Protein AF-A0A6L5F1R6-F1 (afdb_monomer_lite)

Foldseek 3Di:
DDDDDDPPPPCPDDDFDWDADPVRDTDTAFDDDPVQLVVLQVLQVVLLVVCVVVFDPQDFPPHPPGDDVNNVVCCVVPVPPDPDDDDDDDVPCQLAADLVVLLVLCCVPDVPPVSSVVVSCQQQCDGDDPNDRDGCPGGHRDPRSNVRSSSSSNCSVVVVCCVPPVVVVVVVD

Structure (mmCIF, N/CA/C/O backbone):
data_AF-A0A6L5F1R6-F1
#
_entry.id   AF-A0A6L5F1R6-F1
#
loop_
_atom_site.group_PDB
_atom_site.id
_atom_site.type_symbol
_atom_site.label_atom_id
_atom_site.label_alt_id
_atom_site.label_comp_id
_atom_site.label_asym_id
_atom_site.label_entity_id
_atom_site.label_seq_id
_atom_site.pdbx_PDB_ins_code
_atom_site.Cartn_x
_atom_site.Cartn_y
_atom_site.Cartn_z
_atom_site.occupancy
_atom_site.B_iso_or_equiv
_atom_site.auth_seq_id
_atom_site.auth_comp_id
_atom_site.auth_asym_id
_atom_site.auth_atom_id
_atom_site.pdbx_PDB_model_num
ATOM 1 N N . ARG A 1 1 ? 26.618 1.134 -43.638 1.00 31.34 1 ARG A N 1
ATOM 2 C CA . ARG A 1 1 ? 25.874 -0.040 -43.122 1.00 31.34 1 ARG A CA 1
ATOM 3 C C . ARG A 1 1 ? 26.213 -0.120 -41.635 1.00 31.34 1 ARG A C 1
ATOM 5 O O . ARG A 1 1 ? 27.340 -0.461 -41.316 1.00 31.34 1 ARG A O 1
ATOM 12 N N . ILE A 1 2 ? 25.336 0.391 -40.770 1.00 26.89 2 ILE A N 1
ATOM 13 C CA . ILE A 1 2 ? 25.581 0.516 -39.322 1.00 26.89 2 ILE A CA 1
ATOM 14 C C . ILE A 1 2 ? 25.298 -0.859 -38.684 1.00 26.89 2 ILE A C 1
ATOM 16 O O . ILE A 1 2 ? 24.266 -1.441 -39.026 1.00 26.89 2 ILE A O 1
ATOM 20 N N . PRO A 1 3 ? 26.191 -1.423 -37.850 1.00 27.52 3 PRO A N 1
ATOM 21 C CA . PRO A 1 3 ? 25.962 -2.717 -37.212 1.00 27.52 3 PRO A CA 1
ATOM 22 C C . PRO A 1 3 ? 24.911 -2.607 -36.087 1.00 27.52 3 PRO A C 1
ATOM 24 O O . PRO A 1 3 ? 24.708 -1.517 -35.548 1.00 27.52 3 PRO A O 1
ATOM 27 N N . PRO A 1 4 ? 24.222 -3.708 -35.730 1.00 32.09 4 PRO A N 1
ATOM 28 C CA . PRO A 1 4 ? 23.181 -3.694 -34.707 1.00 32.09 4 PRO A CA 1
ATOM 29 C C . PRO A 1 4 ? 23.792 -3.507 -33.311 1.00 32.09 4 PRO A C 1
ATOM 31 O O . PRO A 1 4 ? 24.717 -4.218 -32.923 1.00 32.09 4 PRO A O 1
ATOM 34 N N . LEU A 1 5 ? 23.259 -2.545 -32.557 1.00 32.03 5 LEU A N 1
ATOM 35 C CA . LEU A 1 5 ? 23.602 -2.301 -31.156 1.00 32.03 5 LEU A CA 1
ATOM 36 C C . LEU A 1 5 ? 23.116 -3.479 -30.298 1.00 32.03 5 LEU A C 1
ATOM 38 O O . LEU A 1 5 ? 21.914 -3.672 -30.120 1.00 32.03 5 LEU A O 1
ATOM 42 N N . SER A 1 6 ? 24.046 -4.270 -29.760 1.00 27.61 6 SER A N 1
ATOM 43 C CA . SER A 1 6 ? 23.752 -5.258 -28.721 1.00 27.61 6 SER A CA 1
ATOM 44 C C . SER A 1 6 ? 23.408 -4.547 -27.409 1.00 27.61 6 SER A C 1
ATOM 46 O O . SER A 1 6 ? 24.172 -3.692 -26.963 1.00 27.61 6 SER A O 1
ATOM 48 N N . MET A 1 7 ? 22.316 -4.956 -26.758 1.00 29.73 7 MET A N 1
ATOM 49 C CA . MET A 1 7 ? 21.815 -4.511 -25.440 1.00 29.73 7 MET A CA 1
ATOM 50 C C . MET A 1 7 ? 22.783 -4.722 -24.244 1.00 29.73 7 MET A C 1
ATOM 52 O O . MET A 1 7 ? 22.362 -4.718 -23.095 1.00 29.73 7 MET A O 1
ATOM 56 N N . HIS A 1 8 ? 24.083 -4.904 -24.479 1.00 31.47 8 HIS A N 1
ATOM 57 C CA . HIS A 1 8 ? 25.075 -5.291 -23.472 1.00 31.47 8 HIS A CA 1
ATOM 58 C C . HIS A 1 8 ? 25.891 -4.130 -22.869 1.00 31.47 8 HIS A C 1
ATOM 60 O O . HIS A 1 8 ? 26.830 -4.390 -22.123 1.00 31.47 8 HIS A O 1
ATOM 66 N N . GLN A 1 9 ? 25.580 -2.860 -23.164 1.00 25.64 9 GLN A N 1
ATOM 67 C CA . GLN A 1 9 ? 26.456 -1.730 -22.792 1.00 25.64 9 GLN A CA 1
ATOM 68 C C . GLN A 1 9 ? 25.779 -0.531 -22.106 1.00 25.64 9 GLN A C 1
ATOM 70 O O . GLN A 1 9 ? 26.194 0.606 -22.305 1.00 25.64 9 GLN A O 1
ATOM 75 N N . LEU A 1 10 ? 24.786 -0.749 -21.242 1.00 29.25 10 LEU A N 1
ATOM 76 C CA . LEU A 1 10 ? 24.285 0.318 -20.357 1.00 29.25 10 LEU A CA 1
ATOM 77 C C . LEU A 1 10 ? 24.306 -0.094 -18.879 1.00 29.25 10 LEU A C 1
ATOM 79 O O . LEU A 1 10 ? 23.323 0.056 -18.166 1.00 29.25 10 LEU A O 1
ATOM 83 N N . SER A 1 11 ? 25.448 -0.582 -18.389 1.00 31.39 11 SER A N 1
ATOM 84 C CA . SER A 1 11 ? 25.723 -0.631 -16.947 1.00 31.39 11 SER A CA 1
ATOM 85 C C . SER A 1 11 ? 26.367 0.690 -16.508 1.00 31.39 11 SER A C 1
ATOM 87 O O . SER A 1 11 ? 27.582 0.771 -16.294 1.00 31.39 11 SER A O 1
ATOM 89 N N . HIS A 1 12 ? 25.573 1.759 -16.408 1.00 33.62 12 HIS A N 1
ATOM 90 C CA . HIS A 1 12 ? 26.023 2.949 -15.688 1.00 33.62 12 HIS A CA 1
ATOM 91 C C . HIS A 1 12 ? 26.173 2.585 -14.207 1.00 33.62 12 HIS A C 1
ATOM 93 O O . HIS A 1 12 ? 25.211 2.245 -13.526 1.00 33.62 12 HIS A O 1
ATOM 99 N N . HIS A 1 13 ? 27.430 2.589 -13.770 1.00 41.62 13 HIS A N 1
ATOM 100 C CA . HIS A 1 13 ? 27.909 2.155 -12.467 1.00 41.62 13 HIS A CA 1
ATOM 101 C C . HIS A 1 13 ? 27.350 3.016 -11.332 1.00 41.62 13 HIS A C 1
ATOM 103 O O . HIS A 1 13 ? 27.653 4.206 -11.267 1.00 41.62 13 HIS A O 1
ATOM 109 N N . VAL A 1 14 ? 26.649 2.396 -10.381 1.00 38.03 14 VAL A N 1
ATOM 110 C CA . VAL A 1 14 ? 26.571 2.893 -9.003 1.00 38.03 14 VAL A CA 1
ATOM 111 C C . VAL A 1 14 ? 26.585 1.674 -8.076 1.00 38.03 14 VAL A C 1
ATOM 113 O O . VAL A 1 14 ? 25.655 0.875 -8.097 1.00 38.03 14 VAL A O 1
ATOM 116 N N . GLY A 1 15 ? 27.671 1.488 -7.322 1.00 36.69 15 GLY A N 1
ATOM 117 C CA . GLY A 1 15 ? 27.749 0.457 -6.283 1.00 36.69 15 GLY A CA 1
ATOM 118 C C . GLY A 1 15 ? 26.855 0.824 -5.099 1.00 36.69 15 GLY A C 1
ATOM 119 O O . GLY A 1 15 ? 26.811 1.990 -4.702 1.00 36.69 15 GLY A O 1
ATOM 120 N N . SER A 1 16 ? 26.120 -0.152 -4.570 1.00 46.97 16 SER A N 1
ATOM 121 C CA . SER A 1 16 ? 25.172 0.029 -3.470 1.00 46.97 16 SER A CA 1
ATOM 122 C C . SER A 1 16 ? 25.891 0.323 -2.149 1.00 46.97 16 SER A C 1
ATOM 124 O O . SER A 1 16 ? 26.682 -0.504 -1.705 1.00 46.97 16 SER A O 1
ATOM 126 N N . PRO A 1 17 ? 25.655 1.479 -1.497 1.00 41.38 17 PRO A N 1
ATOM 127 C CA . PRO A 1 17 ? 26.154 1.713 -0.154 1.00 41.38 17 PRO A CA 1
ATOM 128 C C . PRO A 1 17 ? 25.318 0.910 0.839 1.00 41.38 17 PRO A C 1
ATOM 130 O O . PRO A 1 17 ? 24.092 0.994 0.889 1.00 41.38 17 PRO A O 1
ATOM 133 N N . ASP A 1 18 ? 26.022 0.131 1.629 1.00 47.59 18 ASP A N 1
ATOM 134 C CA . ASP A 1 18 ? 25.488 -0.892 2.501 1.00 47.59 18 ASP A CA 1
ATOM 135 C C . ASP A 1 18 ? 25.135 -0.251 3.861 1.00 47.59 18 ASP A C 1
ATOM 137 O O . ASP A 1 18 ? 26.018 0.215 4.585 1.00 47.59 18 ASP A O 1
ATOM 141 N N . ILE A 1 19 ? 23.839 -0.121 4.200 1.00 52.50 19 ILE A N 1
ATOM 142 C CA . ILE A 1 19 ? 23.409 0.603 5.418 1.00 52.50 19 ILE A CA 1
ATOM 143 C C . ILE A 1 19 ? 23.182 -0.382 6.577 1.00 52.50 19 ILE A C 1
ATOM 145 O O . ILE A 1 19 ? 22.286 -1.230 6.489 1.00 52.50 19 ILE A O 1
ATOM 149 N N . PRO A 1 20 ? 23.895 -0.240 7.709 1.00 41.78 20 PRO A N 1
ATOM 150 C CA . PRO A 1 20 ? 23.709 -1.111 8.865 1.00 41.78 20 PRO A CA 1
ATOM 151 C C . PRO A 1 20 ? 22.364 -0.854 9.576 1.00 41.78 20 PRO A C 1
ATOM 153 O O . PRO A 1 20 ? 21.972 0.289 9.829 1.00 41.78 20 PRO A O 1
ATOM 156 N N . LYS A 1 21 ? 21.637 -1.920 9.946 1.00 51.03 21 LYS A N 1
ATOM 157 C CA . LYS A 1 21 ? 20.510 -1.849 10.902 1.00 51.03 21 LYS A CA 1
ATOM 158 C C . LYS A 1 21 ? 21.035 -1.693 12.336 1.00 51.03 21 LYS A C 1
ATOM 160 O O . LYS A 1 21 ? 22.147 -2.107 12.648 1.00 51.03 21 LYS A O 1
ATOM 165 N N . LYS A 1 22 ? 20.167 -1.239 13.255 1.00 49.81 22 LYS A N 1
ATOM 166 C CA . LYS A 1 22 ? 20.415 -1.252 14.718 1.00 49.81 22 LYS A CA 1
ATOM 167 C C . LYS A 1 22 ? 20.838 -2.630 15.269 1.00 49.81 22 LYS A C 1
ATOM 169 O O . LYS A 1 22 ? 21.528 -2.676 16.275 1.00 49.81 22 LYS A O 1
ATOM 174 N N . ASN A 1 23 ? 20.465 -3.722 14.591 1.00 47.44 23 ASN A N 1
ATOM 175 C CA . ASN A 1 23 ? 20.806 -5.106 14.955 1.00 47.44 23 ASN A CA 1
ATOM 176 C C . ASN A 1 23 ? 22.038 -5.668 14.209 1.00 47.44 23 ASN A C 1
ATOM 178 O O . ASN A 1 23 ? 22.211 -6.882 14.163 1.00 47.44 23 ASN A O 1
ATOM 182 N N . GLY A 1 24 ? 22.849 -4.835 13.548 1.00 45.25 24 GLY A N 1
ATOM 183 C CA . GLY A 1 24 ? 24.069 -5.270 12.847 1.00 45.25 24 GLY A CA 1
ATOM 184 C C . GLY A 1 24 ? 23.856 -5.995 11.509 1.00 45.25 24 GLY A C 1
ATOM 185 O O . GLY A 1 24 ? 24.822 -6.263 10.808 1.00 45.25 24 GLY A O 1
ATOM 186 N N . LYS A 1 25 ? 22.607 -6.284 11.114 1.00 48.97 25 LYS A N 1
ATOM 187 C CA . LYS A 1 25 ? 22.278 -6.814 9.777 1.00 48.97 25 LYS A CA 1
ATOM 188 C C . LYS A 1 25 ? 22.304 -5.699 8.722 1.00 48.97 25 LYS A C 1
ATOM 190 O O . LYS A 1 25 ? 21.773 -4.616 8.979 1.00 48.97 25 LYS A O 1
ATOM 195 N N . MET A 1 26 ? 22.862 -5.977 7.546 1.00 49.34 26 MET A N 1
ATOM 196 C CA . MET A 1 26 ? 22.935 -5.031 6.423 1.00 49.34 26 MET A CA 1
ATOM 197 C C . MET A 1 26 ? 21.571 -4.871 5.730 1.00 49.34 26 MET A C 1
ATOM 199 O O . MET A 1 26 ? 20.741 -5.785 5.755 1.00 49.34 26 MET A O 1
ATOM 203 N N . ARG A 1 27 ? 21.305 -3.685 5.166 1.00 50.84 27 ARG A N 1
ATOM 204 C CA . ARG A 1 27 ? 20.198 -3.452 4.226 1.00 50.84 27 ARG A CA 1
ATOM 205 C C . ARG A 1 27 ? 20.773 -3.353 2.810 1.00 50.84 27 ARG A C 1
ATOM 207 O O . ARG A 1 27 ? 21.378 -2.318 2.524 1.00 50.84 27 ARG A O 1
ATOM 214 N N . PRO A 1 28 ? 20.549 -4.346 1.935 1.00 50.12 28 PRO A N 1
ATOM 215 C CA . PRO A 1 28 ? 20.934 -4.215 0.539 1.00 50.12 28 PRO A CA 1
ATOM 216 C C . PRO A 1 28 ? 20.061 -3.136 -0.113 1.00 50.12 28 PRO A C 1
ATOM 218 O O . PRO A 1 28 ? 18.831 -3.200 -0.076 1.00 50.12 28 PRO A O 1
ATOM 221 N N . LEU A 1 29 ? 20.691 -2.103 -0.674 1.00 51.53 29 LEU A N 1
ATOM 222 C CA . LEU A 1 29 ? 20.005 -1.070 -1.450 1.00 51.53 29 LEU A CA 1
ATOM 223 C C . LEU A 1 29 ? 20.065 -1.438 -2.932 1.00 51.53 29 LEU A C 1
ATOM 225 O O . LEU A 1 29 ? 21.140 -1.480 -3.520 1.00 51.53 29 LEU A O 1
ATOM 229 N N . GLY A 1 30 ? 18.915 -1.657 -3.566 1.00 52.88 30 GLY A N 1
ATOM 230 C CA . GLY A 1 30 ? 18.846 -1.767 -5.022 1.00 52.88 30 GLY A CA 1
ATOM 231 C C . GLY A 1 30 ? 18.986 -0.387 -5.659 1.00 52.88 30 GLY A C 1
ATOM 232 O O . GLY A 1 30 ? 18.053 0.415 -5.615 1.00 52.88 30 GLY A O 1
ATOM 233 N N . LEU A 1 31 ? 20.143 -0.078 -6.246 1.00 53.56 31 LEU A N 1
ATOM 234 C CA . LEU A 1 31 ? 20.326 1.173 -6.979 1.00 53.56 31 LEU A CA 1
ATOM 235 C C . LEU A 1 31 ? 19.800 1.031 -8.407 1.00 53.56 31 LEU A C 1
ATOM 237 O O . LEU A 1 31 ? 20.474 0.524 -9.297 1.00 53.56 31 LEU A O 1
ATOM 241 N N . SER A 1 32 ? 18.577 1.506 -8.616 1.00 62.56 32 SER A N 1
ATOM 242 C CA . SER A 1 32 ? 17.985 1.638 -9.944 1.00 62.56 32 SER A CA 1
ATOM 243 C C . SER A 1 32 ? 18.565 2.835 -10.707 1.00 62.56 32 SER A C 1
ATOM 245 O O . SER A 1 32 ? 19.021 3.821 -10.106 1.00 62.56 32 SER A O 1
ATOM 247 N N . THR A 1 33 ? 18.549 2.769 -12.043 1.00 72.38 33 THR A N 1
ATOM 248 C CA . THR A 1 33 ? 18.993 3.892 -12.881 1.00 72.38 33 THR A CA 1
ATOM 249 C C . THR A 1 33 ? 18.068 5.101 -12.702 1.00 72.38 33 THR A C 1
ATOM 251 O O . THR A 1 33 ? 16.934 4.977 -12.237 1.00 72.38 33 THR A O 1
ATOM 254 N N . TRP A 1 34 ? 18.521 6.306 -13.066 1.00 75.75 34 TRP A N 1
ATOM 255 C CA . TRP A 1 34 ? 17.678 7.507 -12.965 1.00 75.75 34 TRP A CA 1
ATOM 256 C C . TRP A 1 34 ? 16.382 7.382 -13.783 1.00 75.75 34 TRP A C 1
ATOM 258 O O . TRP A 1 34 ? 15.315 7.766 -13.308 1.00 75.75 34 TRP A O 1
ATOM 268 N N . SER A 1 35 ? 16.459 6.776 -14.970 1.00 78.19 35 SER A N 1
ATOM 269 C CA . SER A 1 35 ? 15.295 6.507 -15.817 1.00 78.19 35 SER A CA 1
ATOM 270 C C . SER A 1 35 ? 14.299 5.568 -15.137 1.00 78.19 35 SER A C 1
ATOM 272 O O . SER A 1 35 ? 13.100 5.838 -15.150 1.00 78.19 35 SER A O 1
ATOM 274 N N . ASP A 1 36 ? 14.781 4.514 -14.475 1.00 76.56 36 ASP A N 1
ATOM 275 C CA . ASP A 1 36 ? 13.923 3.581 -13.736 1.00 76.56 36 ASP A CA 1
ATOM 276 C C . ASP A 1 36 ? 13.263 4.255 -12.530 1.00 76.56 36 ASP A C 1
ATOM 278 O O . ASP A 1 36 ? 12.103 3.989 -12.223 1.00 76.56 36 ASP A O 1
ATOM 282 N N . LYS A 1 37 ? 13.974 5.174 -11.863 1.00 78.44 37 LYS A N 1
ATOM 283 C CA . LYS A 1 37 ? 13.403 5.991 -10.783 1.00 78.44 37 LYS A CA 1
ATOM 284 C C . LYS A 1 37 ? 12.312 6.922 -11.294 1.00 78.44 37 LYS A C 1
ATOM 286 O O . LYS A 1 37 ? 11.290 7.046 -10.630 1.00 78.44 37 LYS A O 1
ATOM 291 N N . LEU A 1 38 ? 12.502 7.540 -12.461 1.00 84.94 38 LEU A N 1
ATOM 292 C CA . LEU A 1 38 ? 11.493 8.399 -13.080 1.00 84.94 38 LEU A CA 1
ATOM 293 C C . LEU A 1 38 ? 10.240 7.601 -13.456 1.00 84.94 38 LEU A C 1
ATOM 295 O O . LEU A 1 38 ? 9.131 8.010 -13.124 1.00 84.94 38 LEU A O 1
ATOM 299 N N . VAL A 1 39 ? 10.408 6.446 -14.107 1.00 85.94 39 VAL A N 1
ATOM 300 C CA . VAL A 1 39 ? 9.287 5.551 -14.434 1.00 85.94 39 VAL A CA 1
ATOM 301 C C . VAL A 1 39 ? 8.599 5.075 -13.155 1.00 85.94 39 VAL A C 1
ATOM 303 O O . VAL A 1 39 ? 7.374 5.108 -13.075 1.00 85.94 39 VAL A O 1
ATOM 306 N N . GLY A 1 40 ? 9.377 4.712 -12.133 1.00 85.75 40 GLY A N 1
ATOM 307 C CA . GLY A 1 40 ? 8.876 4.384 -10.803 1.00 85.75 40 GLY A CA 1
ATOM 308 C C . GLY A 1 40 ? 8.015 5.489 -10.207 1.00 85.75 40 GLY A C 1
ATOM 309 O O . GLY A 1 40 ? 6.892 5.237 -9.787 1.00 85.75 40 GLY A O 1
ATOM 310 N N . GLU A 1 41 ? 8.499 6.723 -10.228 1.00 87.56 41 GLU A N 1
ATOM 311 C CA . GLU A 1 41 ? 7.770 7.870 -9.698 1.00 87.56 41 GLU A CA 1
ATOM 312 C C . GLU A 1 41 ? 6.457 8.122 -10.447 1.00 87.56 41 GLU A C 1
ATOM 314 O O . GLU A 1 41 ? 5.420 8.337 -9.823 1.00 87.56 41 GLU A O 1
ATOM 319 N N . VAL A 1 42 ? 6.455 8.016 -11.778 1.00 90.62 42 VAL A N 1
ATOM 320 C CA . VAL A 1 42 ? 5.225 8.154 -12.574 1.00 90.62 42 VAL A CA 1
ATOM 321 C C . VAL A 1 42 ? 4.221 7.050 -12.233 1.00 90.62 42 VAL A C 1
ATOM 323 O O . VAL A 1 42 ? 3.039 7.330 -12.044 1.00 90.62 42 VAL A O 1
ATOM 326 N N . VAL A 1 43 ? 4.679 5.801 -12.107 1.00 90.50 43 VAL A N 1
ATOM 327 C CA . VAL A 1 43 ? 3.824 4.676 -11.699 1.00 90.50 43 VAL A CA 1
ATOM 328 C C . VAL A 1 43 ? 3.270 4.896 -10.289 1.00 90.50 43 VAL A C 1
ATOM 330 O O . VAL A 1 43 ? 2.080 4.675 -10.073 1.00 90.50 43 VAL A O 1
ATOM 333 N N . ARG A 1 44 ? 4.092 5.382 -9.348 1.00 89.00 44 ARG A N 1
ATOM 334 C CA . ARG A 1 44 ? 3.664 5.723 -7.984 1.00 89.00 44 ARG A CA 1
ATOM 335 C C . ARG A 1 44 ? 2.541 6.758 -8.004 1.00 89.00 44 ARG A C 1
ATOM 337 O O . ARG A 1 44 ? 1.499 6.510 -7.411 1.00 89.00 44 ARG A O 1
ATOM 344 N N . LEU A 1 45 ? 2.724 7.866 -8.723 1.00 90.38 45 LEU A N 1
ATOM 345 C CA . LEU A 1 45 ? 1.728 8.937 -8.825 1.00 90.38 45 LEU A CA 1
ATOM 346 C C . LEU A 1 45 ? 0.399 8.443 -9.411 1.00 90.38 45 LEU A C 1
ATOM 348 O O . LEU A 1 45 ? -0.664 8.800 -8.908 1.00 90.38 45 LEU A O 1
ATOM 352 N N . LEU A 1 46 ? 0.451 7.604 -10.450 1.00 92.06 46 LEU A N 1
ATOM 353 C CA . LEU A 1 46 ? -0.746 7.019 -11.059 1.00 92.06 46 LEU A CA 1
ATOM 354 C C . LEU A 1 46 ? -1.484 6.086 -10.093 1.00 92.06 46 LEU A C 1
ATOM 356 O O . LEU A 1 46 ? -2.706 6.170 -9.969 1.00 92.06 46 LEU A O 1
ATOM 360 N N . LEU A 1 47 ? -0.750 5.208 -9.403 1.00 90.75 47 LEU A N 1
ATOM 361 C CA . LEU A 1 47 ? -1.331 4.278 -8.436 1.00 90.75 47 LEU A CA 1
ATOM 362 C C . LEU A 1 47 ? -1.910 5.013 -7.227 1.00 90.75 47 LEU A C 1
ATOM 364 O O . LEU A 1 47 ? -3.020 4.693 -6.816 1.00 90.75 47 LEU A O 1
ATOM 368 N N . GLU A 1 48 ? -1.211 6.013 -6.690 1.00 89.81 48 GLU A N 1
ATOM 369 C CA . GLU A 1 48 ? -1.714 6.833 -5.585 1.00 89.81 48 GLU A CA 1
ATOM 370 C C . GLU A 1 48 ? -2.986 7.575 -5.982 1.00 89.81 48 GLU A C 1
ATOM 372 O O . GLU A 1 48 ? -3.987 7.473 -5.283 1.00 89.81 48 GLU A O 1
ATOM 377 N N . ALA A 1 49 ? -3.003 8.250 -7.135 1.00 91.12 49 ALA A N 1
ATOM 378 C CA . ALA A 1 49 ? -4.192 8.966 -7.594 1.00 91.12 49 ALA A CA 1
ATOM 379 C C . ALA A 1 49 ? -5.420 8.048 -7.738 1.00 91.12 49 ALA A C 1
ATOM 381 O O . ALA A 1 49 ? -6.548 8.482 -7.506 1.00 91.12 49 ALA A O 1
ATOM 382 N N . PHE A 1 50 ? -5.208 6.782 -8.106 1.00 91.94 50 PHE A N 1
ATOM 383 C CA . PHE A 1 50 ? -6.284 5.812 -8.280 1.00 91.94 50 PHE A CA 1
ATOM 384 C C . PHE A 1 50 ? -6.720 5.137 -6.968 1.00 91.94 50 PHE A C 1
ATOM 386 O O . PHE A 1 50 ? -7.919 4.994 -6.723 1.00 91.94 50 PHE A O 1
ATOM 393 N N . TYR A 1 51 ? -5.775 4.699 -6.131 1.00 91.19 51 TYR A N 1
ATOM 394 C CA . TYR A 1 51 ? -6.054 3.887 -4.939 1.00 91.19 51 TYR A CA 1
ATOM 395 C C . TYR A 1 51 ? -6.241 4.696 -3.654 1.00 91.19 51 TYR A C 1
ATOM 397 O O . TYR A 1 51 ? -6.983 4.254 -2.781 1.00 91.19 51 TYR A O 1
ATOM 405 N N . GLU A 1 52 ? -5.646 5.884 -3.533 1.00 89.06 52 GLU A N 1
ATOM 406 C CA . GLU A 1 52 ? -5.769 6.718 -2.332 1.00 89.06 52 GLU A CA 1
ATOM 407 C C . GLU A 1 52 ? -7.221 6.977 -1.879 1.00 89.06 52 GLU A C 1
ATOM 409 O O . GLU A 1 52 ? -7.479 6.849 -0.679 1.00 89.06 52 GLU A O 1
ATOM 414 N N . PRO A 1 53 ? -8.197 7.274 -2.767 1.00 90.06 53 PRO A N 1
ATOM 415 C CA . PRO A 1 53 ? -9.591 7.444 -2.346 1.00 90.06 53 PRO A CA 1
ATOM 416 C C . PRO A 1 53 ? -10.295 6.133 -1.958 1.00 90.06 53 PRO A C 1
ATOM 418 O O . PRO A 1 53 ? -11.381 6.185 -1.390 1.00 90.06 53 PRO A O 1
ATOM 421 N N . GLN A 1 54 ? -9.719 4.972 -2.283 1.00 89.88 54 GLN A N 1
ATOM 422 C CA . GLN A 1 54 ? -10.289 3.652 -1.985 1.00 89.88 54 GLN A CA 1
ATOM 423 C C . GLN A 1 54 ? -9.772 3.081 -0.658 1.00 89.88 54 GLN A C 1
ATOM 425 O O . GLN A 1 54 ? -10.447 2.259 -0.047 1.00 89.88 54 GLN A O 1
ATOM 430 N N . PHE A 1 55 ? -8.595 3.514 -0.197 1.00 90.25 55 PHE A N 1
ATOM 431 C CA . PHE A 1 55 ? -8.005 3.008 1.039 1.00 90.25 55 PHE A CA 1
ATOM 432 C C . PHE A 1 55 ? -8.839 3.330 2.279 1.00 90.25 55 PHE A C 1
ATOM 434 O O . PHE A 1 55 ? -9.366 4.437 2.423 1.00 90.25 55 PHE A O 1
ATOM 441 N N . SER A 1 56 ? -8.853 2.384 3.225 1.00 86.38 56 SER A N 1
ATOM 442 C CA . SER A 1 56 ? -9.558 2.523 4.503 1.00 86.38 56 SER A CA 1
ATOM 443 C C . SER A 1 56 ? -9.164 3.809 5.232 1.00 86.38 56 SER A C 1
ATOM 445 O O . SER A 1 56 ? -7.998 4.217 5.264 1.00 86.38 56 SER A O 1
ATOM 447 N N . GLY A 1 57 ? -10.148 4.434 5.878 1.00 84.88 57 GLY A N 1
ATOM 448 C CA . GLY A 1 57 ? -9.940 5.583 6.749 1.00 84.88 57 GLY A CA 1
ATOM 449 C C . GLY A 1 57 ? -9.025 5.298 7.943 1.00 84.88 57 GLY A C 1
ATOM 450 O O . GLY A 1 57 ? -8.446 6.255 8.447 1.00 84.88 57 GLY A O 1
ATOM 451 N N . ARG A 1 58 ? -8.837 4.028 8.322 1.00 85.44 58 ARG A N 1
ATOM 452 C CA . ARG A 1 58 ? -8.002 3.575 9.451 1.00 85.44 58 ARG A CA 1
ATOM 453 C C . ARG A 1 58 ? -6.558 3.245 9.046 1.00 85.44 58 ARG A C 1
ATOM 455 O O . ARG A 1 58 ? -5.707 2.962 9.886 1.00 85.44 58 ARG A O 1
ATOM 462 N N . SER A 1 59 ? -6.253 3.286 7.746 1.00 87.88 59 SER A N 1
ATOM 463 C CA . SER A 1 59 ? -4.902 3.063 7.223 1.00 87.88 59 SER A CA 1
ATOM 464 C C . SER A 1 59 ? -4.133 4.388 7.142 1.00 87.88 59 SER A C 1
ATOM 466 O O . SER A 1 59 ? -4.566 5.333 6.470 1.00 87.88 59 SER A O 1
ATOM 468 N N . HIS A 1 60 ? -2.995 4.493 7.840 1.00 84.38 60 HIS A N 1
ATOM 469 C CA . HIS A 1 60 ? -2.229 5.748 7.958 1.00 84.38 60 HIS A CA 1
ATOM 470 C C . HIS A 1 60 ? -0.816 5.702 7.366 1.00 84.38 60 HIS A C 1
ATOM 472 O O . HIS A 1 60 ? -0.249 6.756 7.077 1.00 84.38 60 HIS A O 1
ATOM 478 N N . GLY A 1 61 ? -0.218 4.517 7.230 1.00 84.19 61 GLY A N 1
ATOM 479 C CA . GLY A 1 61 ? 1.169 4.369 6.787 1.00 84.19 61 GLY A CA 1
ATOM 480 C C . GLY A 1 61 ? 1.355 4.757 5.321 1.00 84.19 61 GLY A C 1
ATOM 481 O O . GLY A 1 61 ? 0.531 4.415 4.483 1.00 84.19 61 GLY A O 1
ATOM 482 N N . TYR A 1 62 ? 2.448 5.457 5.002 1.00 76.88 62 TYR A N 1
ATOM 483 C CA . TYR A 1 62 ? 2.859 5.765 3.622 1.00 76.88 62 TYR A CA 1
ATOM 484 C C . TYR A 1 62 ? 1.789 6.444 2.745 1.00 76.88 62 TYR A C 1
ATOM 486 O O . TYR A 1 62 ? 1.763 6.239 1.533 1.00 76.88 62 TYR A O 1
ATOM 494 N N . ARG A 1 63 ? 0.908 7.255 3.344 1.00 81.88 63 ARG A N 1
ATOM 495 C CA . ARG A 1 63 ? -0.171 7.956 2.635 1.00 81.88 63 ARG A CA 1
ATOM 496 C C . ARG A 1 63 ? 0.004 9.477 2.679 1.00 81.88 63 ARG A C 1
ATOM 498 O O . ARG A 1 63 ? 0.413 10.010 3.716 1.00 81.88 63 ARG A O 1
ATOM 505 N N . PRO A 1 64 ? -0.325 10.207 1.599 1.00 78.12 64 PRO A N 1
ATOM 506 C CA . PRO A 1 64 ? -0.268 11.665 1.592 1.00 78.12 64 PRO A CA 1
ATOM 507 C C . PRO A 1 64 ? -1.131 12.281 2.705 1.00 78.12 64 PRO A C 1
ATOM 509 O O . PRO A 1 64 ? -2.314 11.983 2.834 1.00 78.12 64 PRO A O 1
ATOM 512 N N . GLY A 1 65 ? -0.540 13.148 3.533 1.00 81.56 65 GLY A N 1
ATOM 513 C CA . GLY A 1 65 ? -1.256 13.838 4.617 1.00 81.56 65 GLY A CA 1
ATOM 514 C C . GLY A 1 65 ? -1.616 12.967 5.831 1.00 81.56 65 GLY A C 1
ATOM 515 O O . GLY A 1 65 ? -2.289 13.452 6.742 1.00 81.56 65 GLY A O 1
ATOM 516 N N . ARG A 1 66 ? -1.154 11.711 5.881 1.00 83.12 66 ARG A N 1
ATOM 517 C CA . ARG A 1 66 ? -1.365 10.773 6.994 1.00 83.12 66 ARG A CA 1
ATOM 518 C C . ARG A 1 66 ? -0.027 10.276 7.544 1.00 83.12 66 ARG A C 1
ATOM 520 O O . ARG A 1 66 ? 0.992 10.263 6.862 1.00 83.12 66 ARG A O 1
ATOM 527 N N . GLY A 1 67 ? -0.019 9.906 8.819 1.00 83.31 67 GLY A N 1
ATOM 528 C CA . GLY A 1 67 ? 1.168 9.384 9.496 1.00 83.31 67 GLY A CA 1
ATOM 529 C C . GLY A 1 67 ? 0.902 9.003 10.950 1.00 83.31 67 GLY A C 1
ATOM 530 O O . GLY A 1 67 ? -0.248 8.963 11.393 1.00 83.31 67 GLY A O 1
ATOM 531 N N . CYS A 1 68 ? 1.967 8.774 11.722 1.00 83.50 68 CYS A N 1
ATOM 532 C CA . CYS A 1 68 ? 1.861 8.278 13.100 1.00 83.50 68 CYS A CA 1
ATOM 533 C C . CYS A 1 68 ? 0.978 9.165 13.990 1.00 83.50 68 CYS A C 1
ATOM 535 O O . CYS A 1 68 ? 0.159 8.665 14.753 1.00 83.50 68 CYS A O 1
ATOM 537 N N . HIS A 1 69 ? 1.085 10.489 13.854 1.00 87.38 69 HIS A N 1
ATOM 538 C CA . HIS A 1 69 ? 0.262 11.415 14.634 1.00 87.38 69 HIS A CA 1
ATOM 539 C C . HIS A 1 69 ? -1.227 11.338 14.287 1.00 87.38 69 HIS A C 1
ATOM 541 O O . HIS A 1 69 ? -2.055 11.513 15.175 1.00 87.38 69 HIS A O 1
ATOM 547 N N . SER A 1 70 ? -1.580 11.077 13.023 1.00 88.38 70 SER A N 1
ATOM 548 C CA . SER A 1 70 ? -2.988 10.886 12.655 1.00 88.38 70 SER A CA 1
ATOM 549 C C . SER A 1 70 ? -3.552 9.594 13.245 1.00 88.38 70 SER A C 1
ATOM 551 O O . SER A 1 70 ? -4.660 9.627 13.766 1.00 88.38 70 SER A O 1
ATOM 553 N N . ALA A 1 71 ? -2.760 8.515 13.262 1.00 87.06 71 ALA A N 1
ATOM 554 C CA . ALA A 1 71 ? -3.158 7.246 13.869 1.00 87.06 71 ALA A CA 1
ATOM 555 C C . ALA A 1 71 ? -3.367 7.387 15.385 1.00 87.06 71 ALA A C 1
ATOM 557 O O . ALA A 1 71 ? -4.389 6.973 15.919 1.00 87.06 71 ALA A O 1
ATOM 558 N N . LEU A 1 72 ? -2.437 8.051 16.080 1.00 88.12 72 LEU A N 1
ATOM 559 C CA . LEU A 1 72 ? -2.547 8.280 17.525 1.00 88.12 72 LEU A CA 1
ATOM 560 C C . LEU A 1 72 ? -3.782 9.108 17.895 1.00 88.12 72 LEU A C 1
ATOM 562 O O . LEU A 1 72 ? -4.478 8.763 18.845 1.00 88.12 72 LEU A O 1
ATOM 566 N N . ARG A 1 73 ? -4.079 10.171 17.133 1.00 90.38 73 ARG A N 1
ATOM 567 C CA . ARG A 1 73 ? -5.294 10.973 17.352 1.00 90.38 73 ARG A CA 1
ATOM 568 C C . ARG A 1 73 ? -6.564 10.160 17.135 1.00 90.38 73 ARG A C 1
ATOM 570 O O . ARG A 1 73 ? -7.531 10.356 17.861 1.00 90.38 73 ARG A O 1
ATOM 577 N N . GLU A 1 74 ? -6.579 9.276 16.140 1.00 89.12 74 GLU A N 1
ATOM 578 C CA . GLU A 1 74 ? -7.733 8.416 15.886 1.00 89.12 74 GLU A CA 1
ATOM 579 C C . GLU A 1 74 ? -7.981 7.451 17.048 1.00 89.12 74 GLU A C 1
ATOM 581 O O . GLU A 1 74 ? -9.116 7.348 17.518 1.00 89.12 74 GLU A O 1
ATOM 586 N N . VAL A 1 75 ? -6.923 6.812 17.556 1.00 87.12 75 VAL A N 1
ATOM 587 C CA . VAL A 1 75 ? -6.996 5.926 18.726 1.00 87.12 75 VAL A CA 1
ATOM 588 C C . VAL A 1 75 ? -7.485 6.694 19.956 1.00 87.12 75 VAL A C 1
ATOM 590 O O . VAL A 1 75 ? -8.422 6.252 20.617 1.00 87.12 75 VAL A O 1
ATOM 593 N N . GLU A 1 76 ? -6.919 7.871 20.238 1.00 88.00 76 GLU A N 1
ATOM 594 C CA . GLU A 1 76 ? -7.331 8.715 21.368 1.00 88.00 76 GLU A CA 1
ATOM 595 C C . GLU A 1 76 ? -8.812 9.126 21.281 1.00 88.00 76 GLU A C 1
ATOM 597 O O . GLU A 1 76 ? -9.545 9.086 22.274 1.00 88.00 76 GLU A O 1
ATOM 602 N N . ALA A 1 77 ? -9.272 9.514 20.090 1.00 88.81 77 ALA A N 1
ATOM 603 C CA . ALA A 1 77 ? -10.637 9.983 19.890 1.00 88.81 77 ALA A CA 1
ATOM 604 C C . ALA A 1 77 ? -11.669 8.844 19.909 1.00 88.81 77 ALA A C 1
ATOM 606 O O . ALA A 1 77 ? -12.768 9.025 20.442 1.00 88.81 77 ALA A O 1
ATOM 607 N N . THR A 1 78 ? -11.321 7.689 19.335 1.00 86.75 78 THR A N 1
ATOM 608 C CA . THR A 1 78 ? -12.283 6.637 18.974 1.00 86.75 78 THR A CA 1
ATOM 609 C C . THR A 1 78 ? -12.265 5.461 19.949 1.00 86.75 78 THR A C 1
ATOM 611 O O . THR A 1 78 ? -13.318 4.927 20.282 1.00 86.75 78 THR A O 1
ATOM 614 N N . TRP A 1 79 ? -11.098 5.047 20.450 1.00 83.81 79 TRP A N 1
ATOM 615 C CA . TRP A 1 79 ? -10.933 3.767 21.155 1.00 83.81 79 TRP A CA 1
ATOM 616 C C . TRP A 1 79 ? -11.136 3.897 22.672 1.00 83.81 79 TRP A C 1
ATOM 618 O O . TRP A 1 79 ? -10.348 3.397 23.481 1.00 83.81 79 TRP A O 1
ATOM 628 N N . LYS A 1 80 ? -12.216 4.572 23.080 1.00 85.81 80 LYS A N 1
ATOM 629 C CA . LYS A 1 80 ? -12.553 4.788 24.495 1.00 85.81 80 LYS A CA 1
ATOM 630 C C . LYS A 1 80 ? -13.088 3.503 25.129 1.00 85.81 80 LYS A C 1
ATOM 632 O O . LYS A 1 80 ? -14.044 2.920 24.633 1.00 85.81 80 LYS A O 1
ATOM 637 N N . GLY A 1 81 ? -12.498 3.089 26.252 1.00 82.62 81 GLY A N 1
ATOM 638 C CA . GLY A 1 81 ? -12.902 1.872 26.973 1.00 82.62 81 GLY A CA 1
ATOM 639 C C . GLY A 1 81 ? -12.264 0.575 26.458 1.00 82.62 81 GLY A C 1
ATOM 640 O O . GLY A 1 81 ? -12.619 -0.508 26.919 1.00 82.62 81 GLY A O 1
ATOM 641 N N . THR A 1 82 ? -11.301 0.665 25.538 1.00 82.50 82 THR A N 1
ATOM 642 C CA . THR A 1 82 ? -10.539 -0.493 25.050 1.00 82.50 82 THR A CA 1
ATOM 643 C C . THR A 1 82 ? -9.626 -1.026 26.152 1.00 82.50 82 THR A C 1
ATOM 645 O O . THR A 1 82 ? -8.774 -0.301 26.659 1.00 82.50 82 THR A O 1
ATOM 648 N N . THR A 1 83 ? -9.807 -2.292 26.535 1.00 84.69 83 THR A N 1
ATOM 649 C CA . THR A 1 83 ? -9.023 -2.932 27.613 1.00 84.69 83 THR A CA 1
ATOM 650 C C . THR A 1 83 ? -7.860 -3.765 27.071 1.00 84.69 83 THR A C 1
ATOM 652 O O . THR A 1 83 ? -6.845 -3.921 27.742 1.00 84.69 83 THR A O 1
ATOM 655 N N . TRP A 1 84 ? -7.991 -4.278 25.846 1.00 84.38 84 TRP A N 1
ATOM 656 C CA . TRP A 1 84 ? -7.031 -5.191 25.234 1.00 84.38 84 TRP A CA 1
ATOM 657 C C . TRP A 1 84 ? -6.637 -4.710 23.843 1.00 84.38 84 TRP A C 1
ATOM 659 O O . TRP A 1 84 ? -7.486 -4.272 23.070 1.00 84.38 84 TRP A O 1
ATOM 669 N N . PHE A 1 85 ? -5.347 -4.827 23.536 1.00 83.94 85 PHE A N 1
ATOM 670 C CA . PHE A 1 85 ? -4.768 -4.509 22.236 1.00 83.94 85 PHE A CA 1
ATOM 671 C C . PHE A 1 85 ? -4.135 -5.767 21.652 1.00 83.94 85 PHE A C 1
ATOM 673 O O . PHE A 1 85 ? -3.501 -6.537 22.374 1.00 83.94 85 PHE A O 1
ATOM 680 N N . ILE A 1 86 ? -4.300 -5.952 20.346 1.00 83.94 86 ILE A N 1
ATOM 681 C CA . ILE A 1 86 ? -3.614 -6.993 19.588 1.00 83.94 86 ILE A CA 1
ATOM 682 C C . ILE A 1 86 ? -2.600 -6.283 18.701 1.00 83.94 86 ILE A C 1
ATOM 684 O O . ILE A 1 86 ? -2.971 -5.511 17.820 1.00 83.94 86 ILE A O 1
ATOM 688 N N . GLU A 1 87 ? -1.321 -6.524 18.966 1.00 84.62 87 GLU A N 1
ATOM 689 C CA . GLU A 1 87 ? -0.229 -6.05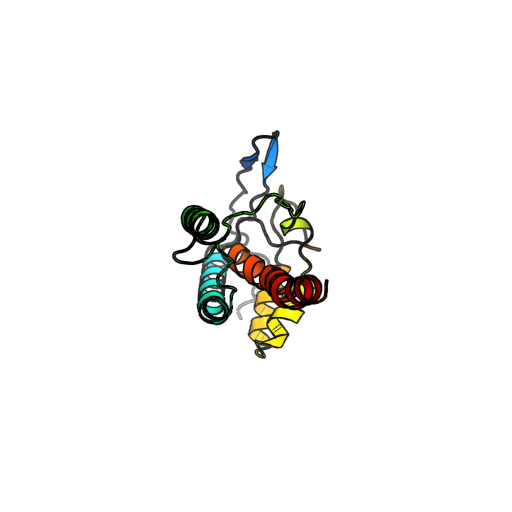9 18.120 1.00 84.62 87 GLU A CA 1
ATOM 690 C C . GLU A 1 87 ? 0.165 -7.190 17.169 1.00 84.62 87 GLU A C 1
ATOM 692 O O . GLU A 1 87 ? 0.456 -8.307 17.600 1.00 84.62 87 GLU A O 1
ATOM 697 N N . SER A 1 88 ? 0.165 -6.902 15.871 1.00 79.62 88 SER A N 1
ATOM 698 C CA . SER A 1 88 ? 0.650 -7.817 14.843 1.00 79.62 88 SER A CA 1
ATOM 699 C C . SER A 1 88 ? 1.671 -7.103 13.971 1.00 79.62 88 SER A C 1
ATOM 701 O O . SER A 1 88 ? 1.366 -6.052 13.407 1.00 79.62 88 SER A O 1
ATOM 703 N N . ASP A 1 89 ? 2.848 -7.702 13.825 1.00 80.25 89 ASP A N 1
ATOM 704 C CA . ASP A 1 89 ? 3.875 -7.264 12.884 1.00 80.25 89 ASP A CA 1
ATOM 705 C C . ASP A 1 89 ? 4.080 -8.334 11.807 1.00 80.25 89 ASP A C 1
ATOM 707 O O . ASP A 1 89 ? 4.103 -9.535 12.094 1.00 80.25 89 ASP A O 1
ATOM 711 N N . LEU A 1 90 ? 4.224 -7.899 10.556 1.00 75.50 90 LEU A N 1
ATOM 712 C CA . LEU A 1 90 ? 4.482 -8.794 9.433 1.00 75.50 90 LEU A CA 1
ATOM 713 C C . LEU A 1 90 ? 5.989 -8.996 9.305 1.00 75.50 90 LEU A C 1
ATOM 715 O O . LEU A 1 90 ? 6.703 -8.192 8.696 1.00 75.50 90 LEU A O 1
ATOM 719 N N . ALA A 1 91 ? 6.467 -10.101 9.877 1.00 70.81 91 ALA A N 1
ATOM 720 C CA . ALA A 1 91 ? 7.861 -10.500 9.778 1.00 70.81 91 ALA A CA 1
ATOM 721 C C . ALA A 1 91 ? 8.281 -10.619 8.304 1.00 70.81 91 ALA A C 1
ATOM 723 O O . ALA A 1 91 ? 7.725 -11.409 7.547 1.00 70.81 91 ALA A O 1
ATOM 724 N N . ASP A 1 92 ? 9.276 -9.822 7.911 1.00 68.56 92 ASP A N 1
ATOM 725 C CA . ASP A 1 92 ? 9.840 -9.805 6.558 1.00 68.56 92 ASP A CA 1
ATOM 726 C C . ASP A 1 92 ? 8.802 -9.623 5.430 1.00 68.56 92 ASP A C 1
ATOM 728 O O . ASP A 1 92 ? 8.839 -10.297 4.398 1.00 68.56 92 ASP A O 1
ATOM 732 N N . PHE A 1 93 ? 7.866 -8.683 5.613 1.00 72.12 93 PHE A N 1
ATOM 733 C CA . PHE A 1 93 ? 6.835 -8.356 4.618 1.00 72.12 93 PHE A CA 1
ATOM 734 C C . PHE A 1 93 ? 7.400 -8.149 3.203 1.00 72.12 93 PHE A C 1
ATOM 736 O O . PHE A 1 93 ? 6.874 -8.671 2.225 1.00 72.12 93 PHE A O 1
ATOM 743 N N . PHE A 1 94 ? 8.505 -7.409 3.090 1.00 67.19 94 PHE A N 1
ATOM 744 C CA . PHE A 1 94 ? 9.117 -7.122 1.795 1.00 67.19 94 PHE A CA 1
ATOM 745 C C . PHE A 1 94 ? 9.894 -8.297 1.206 1.00 67.19 94 PHE A C 1
ATOM 747 O O . PHE A 1 94 ? 10.049 -8.306 -0.006 1.00 67.19 94 PHE A O 1
ATOM 754 N N . GLY A 1 95 ? 10.382 -9.251 2.006 1.00 66.12 95 GLY A N 1
ATOM 755 C CA . GLY A 1 95 ? 11.043 -10.464 1.508 1.00 66.12 95 GLY A CA 1
ATOM 756 C C . GLY A 1 95 ? 10.051 -11.553 1.081 1.00 66.12 95 GLY A C 1
ATOM 757 O O . GLY A 1 95 ? 10.286 -12.268 0.106 1.00 66.12 95 GLY A O 1
ATOM 758 N N . SER A 1 96 ? 8.900 -11.621 1.755 1.00 70.44 96 SER A N 1
ATOM 759 C CA . SER A 1 96 ? 7.808 -12.578 1.499 1.00 70.44 96 SER A CA 1
ATOM 760 C C . SER A 1 96 ? 6.741 -12.084 0.510 1.00 70.44 96 SER A C 1
ATOM 762 O O . SER A 1 96 ? 5.738 -12.759 0.290 1.00 70.44 96 SER A O 1
ATOM 764 N N . PHE A 1 97 ? 6.945 -10.917 -0.103 1.00 73.06 97 PHE A N 1
ATOM 765 C CA . PHE A 1 97 ? 5.975 -10.307 -1.010 1.00 73.06 97 PHE A CA 1
ATOM 766 C C . PHE A 1 97 ? 5.816 -11.121 -2.305 1.00 73.06 97 PHE A C 1
ATOM 768 O O . PHE A 1 97 ? 6.739 -11.191 -3.125 1.00 73.06 97 PHE A O 1
ATOM 775 N N . ASP A 1 98 ? 4.632 -11.700 -2.503 1.00 82.19 98 ASP A N 1
ATOM 776 C CA . ASP A 1 98 ? 4.288 -12.496 -3.682 1.00 82.19 98 ASP A CA 1
ATOM 777 C C . ASP A 1 98 ? 3.865 -11.595 -4.856 1.00 82.19 98 ASP A C 1
ATOM 779 O O . ASP A 1 98 ? 2.899 -10.823 -4.788 1.00 82.19 98 ASP A O 1
ATOM 783 N N . HIS A 1 99 ? 4.611 -11.688 -5.960 1.00 82.81 99 HIS A N 1
ATOM 784 C CA . HIS A 1 99 ? 4.382 -10.867 -7.148 1.00 82.81 99 HIS A CA 1
ATOM 785 C C . HIS A 1 99 ? 3.108 -11.265 -7.894 1.00 82.81 99 HIS A C 1
ATOM 787 O O . HIS A 1 99 ? 2.437 -10.396 -8.450 1.00 82.81 99 HIS A O 1
ATOM 793 N N . ASP A 1 100 ? 2.752 -12.547 -7.920 1.00 86.62 100 ASP A N 1
ATOM 794 C CA . ASP A 1 100 ? 1.573 -13.031 -8.635 1.00 86.62 100 ASP A CA 1
ATOM 795 C C . ASP A 1 100 ? 0.290 -12.625 -7.920 1.00 86.62 100 ASP A C 1
ATOM 797 O O . ASP A 1 100 ? -0.655 -12.166 -8.572 1.00 86.62 100 ASP A O 1
ATOM 801 N N . ILE A 1 101 ? 0.281 -12.686 -6.586 1.00 88.25 101 ILE A N 1
ATOM 802 C CA . ILE A 1 101 ? -0.819 -12.144 -5.782 1.00 88.25 101 ILE A CA 1
ATOM 803 C C . ILE A 1 101 ? -0.959 -10.645 -6.047 1.00 88.25 101 ILE A C 1
ATOM 805 O O . ILE A 1 101 ? -2.063 -10.171 -6.323 1.00 88.25 101 ILE A O 1
ATOM 809 N N . MET A 1 102 ? 0.147 -9.896 -6.052 1.00 88.12 102 MET A N 1
ATOM 810 C CA . MET A 1 102 ? 0.097 -8.456 -6.298 1.00 88.12 102 MET A CA 1
ATOM 811 C C . MET A 1 102 ? -0.461 -8.111 -7.685 1.00 88.12 102 MET A C 1
ATOM 813 O O . MET A 1 102 ? -1.332 -7.248 -7.817 1.00 88.12 102 MET A O 1
ATOM 817 N N . ILE A 1 103 ? -0.007 -8.804 -8.733 1.00 90.62 103 ILE A N 1
ATOM 818 C CA . ILE A 1 103 ? -0.533 -8.604 -10.089 1.00 90.62 103 ILE A CA 1
ATOM 819 C C . ILE A 1 103 ? -2.008 -9.003 -10.170 1.00 90.62 103 ILE A C 1
ATOM 821 O O . ILE A 1 103 ? -2.778 -8.311 -10.835 1.00 90.62 103 ILE A O 1
ATOM 825 N N . THR A 1 104 ? -2.426 -10.049 -9.457 1.00 92.06 104 THR A N 1
ATOM 826 C CA . THR A 1 104 ? -3.836 -10.455 -9.376 1.00 92.06 104 THR A CA 1
ATOM 827 C C . THR A 1 104 ? -4.687 -9.354 -8.737 1.00 92.06 104 THR A C 1
ATOM 829 O O . THR A 1 104 ? -5.698 -8.955 -9.318 1.00 92.06 104 THR A O 1
ATOM 832 N N . ILE A 1 105 ? -4.248 -8.787 -7.606 1.00 91.75 105 ILE A N 1
ATOM 833 C CA . ILE A 1 105 ? -4.932 -7.674 -6.925 1.00 91.75 105 ILE A CA 1
ATOM 834 C C . ILE A 1 105 ? -5.063 -6.462 -7.857 1.00 91.75 105 ILE A C 1
ATOM 836 O O . ILE A 1 105 ? -6.154 -5.901 -7.988 1.00 91.75 105 ILE A O 1
ATOM 840 N N . LEU A 1 106 ? -3.978 -6.077 -8.537 1.00 91.19 106 LEU A N 1
ATOM 841 C CA . LEU A 1 106 ? -3.994 -4.963 -9.489 1.00 91.19 106 LEU A CA 1
ATOM 842 C C . LEU A 1 106 ? -4.924 -5.241 -10.675 1.00 91.19 106 LEU A C 1
ATOM 844 O O . LEU A 1 106 ? -5.703 -4.366 -11.056 1.00 91.19 106 LEU A O 1
ATOM 848 N N . SER A 1 107 ? -4.891 -6.456 -11.227 1.00 92.94 107 SER A N 1
ATOM 849 C CA . SER A 1 107 ? -5.711 -6.847 -12.381 1.00 92.94 107 SER A CA 1
ATOM 850 C C . SER A 1 107 ? -7.215 -6.804 -12.105 1.00 92.94 107 SER A C 1
ATOM 852 O O . SER A 1 107 ? -8.000 -6.586 -13.021 1.00 92.94 107 SER A O 1
ATOM 854 N N . GLY A 1 108 ? -7.626 -6.925 -10.836 1.00 91.31 108 GLY A N 1
ATOM 855 C CA . GLY A 1 108 ? -9.029 -6.797 -10.439 1.00 91.31 108 GLY A CA 1
ATOM 856 C C . GLY A 1 108 ? -9.607 -5.385 -10.610 1.00 91.31 108 GLY A C 1
ATOM 857 O O . GLY A 1 108 ? -10.826 -5.222 -10.613 1.00 91.31 108 GLY A O 1
ATOM 858 N N . LYS A 1 109 ? -8.761 -4.354 -10.742 1.00 89.50 109 LYS A N 1
ATOM 859 C CA . LYS A 1 109 ? -9.190 -2.954 -10.932 1.00 89.50 109 LYS A CA 1
ATOM 860 C C . LYS A 1 109 ? -8.628 -2.337 -12.214 1.00 89.50 109 LYS A C 1
ATOM 862 O O . LYS A 1 109 ? -9.320 -1.568 -12.879 1.00 89.50 109 LYS A O 1
ATOM 867 N N . ILE A 1 110 ? -7.392 -2.673 -12.574 1.00 90.94 110 ILE A N 1
ATOM 868 C CA . ILE A 1 110 ? -6.676 -2.134 -13.730 1.00 90.94 110 ILE A CA 1
ATOM 869 C C . ILE A 1 110 ? -6.655 -3.186 -14.838 1.00 90.94 110 ILE A C 1
ATOM 871 O O . ILE A 1 110 ? -6.035 -4.233 -14.698 1.00 90.94 110 ILE A O 1
ATOM 875 N N . HIS A 1 111 ? -7.279 -2.872 -15.974 1.00 91.75 111 HIS A N 1
ATOM 876 C CA . HIS A 1 111 ? -7.397 -3.787 -17.119 1.00 91.75 111 HIS A CA 1
ATOM 877 C C . HIS A 1 111 ? -6.350 -3.523 -18.221 1.00 91.75 111 HIS A C 1
ATOM 879 O O . HIS A 1 111 ? -6.395 -4.126 -19.294 1.00 91.75 111 HIS A O 1
ATOM 885 N N . ASP A 1 112 ? -5.401 -2.611 -17.985 1.00 93.62 112 ASP A N 1
ATOM 886 C CA . ASP A 1 112 ? -4.311 -2.344 -18.923 1.00 93.62 112 ASP A CA 1
ATOM 887 C C . ASP A 1 112 ? -3.190 -3.382 -18.766 1.00 93.62 112 ASP A C 1
ATOM 889 O O . ASP A 1 112 ? -2.307 -3.274 -17.913 1.00 93.62 112 ASP A O 1
ATOM 893 N N . ASN A 1 113 ? -3.191 -4.371 -19.660 1.00 91.81 113 ASN A N 1
ATOM 894 C CA . ASN A 1 113 ? -2.175 -5.421 -19.705 1.00 91.81 113 ASN A CA 1
ATOM 895 C C . ASN A 1 113 ? -0.747 -4.889 -19.911 1.00 91.81 113 ASN A C 1
ATOM 897 O O . ASN A 1 113 ? 0.212 -5.531 -19.479 1.00 91.81 113 ASN A O 1
ATOM 901 N N . ARG A 1 114 ? -0.563 -3.733 -20.568 1.00 92.88 114 ARG A N 1
ATOM 902 C CA . ARG A 1 114 ? 0.771 -3.134 -20.745 1.00 92.88 114 ARG A CA 1
ATOM 903 C C . ARG A 1 114 ? 1.271 -2.565 -19.426 1.00 92.88 114 ARG A C 1
ATOM 905 O O . ARG A 1 114 ? 2.435 -2.778 -19.093 1.00 92.88 114 ARG A O 1
ATOM 912 N N . PHE A 1 115 ? 0.390 -1.904 -18.679 1.00 91.12 115 PHE A N 1
ATOM 913 C CA . PHE A 1 115 ? 0.691 -1.388 -17.350 1.00 91.12 115 PHE A CA 1
ATOM 914 C C . PHE A 1 115 ? 0.958 -2.517 -16.349 1.00 91.12 115 PHE A C 1
ATOM 916 O O . PHE A 1 115 ? 1.983 -2.501 -15.674 1.00 91.12 115 PHE A O 1
ATOM 923 N N . LEU A 1 116 ? 0.113 -3.552 -16.311 1.00 90.25 116 LEU A N 1
ATOM 924 C CA . LEU A 1 116 ? 0.331 -4.717 -15.442 1.00 90.25 116 LEU A CA 1
ATOM 925 C C 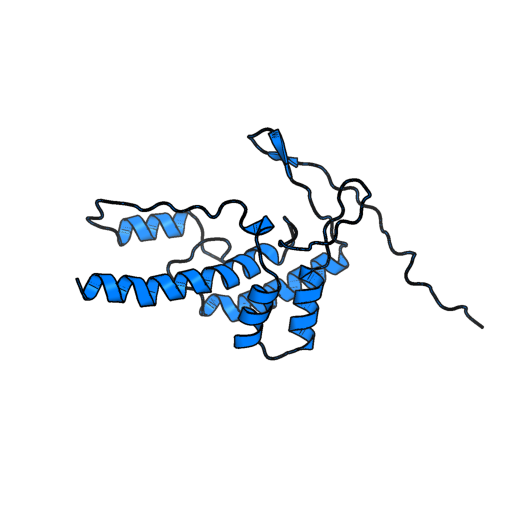. LEU A 1 116 ? 1.666 -5.408 -15.745 1.00 90.25 116 LEU A C 1
ATOM 927 O O . LEU A 1 116 ? 2.401 -5.776 -14.830 1.00 90.25 116 LEU A O 1
ATOM 931 N N . ARG A 1 117 ? 2.023 -5.537 -17.028 1.00 89.31 117 ARG A N 1
ATOM 932 C CA . ARG A 1 117 ? 3.323 -6.080 -17.430 1.00 89.31 117 ARG A CA 1
ATOM 933 C C . ARG A 1 117 ? 4.482 -5.172 -17.020 1.00 89.31 117 ARG A C 1
ATOM 935 O O . ARG A 1 117 ? 5.519 -5.685 -16.620 1.00 89.31 117 ARG A O 1
ATOM 942 N N . LEU A 1 118 ? 4.319 -3.849 -17.096 1.00 88.25 118 LEU A N 1
ATOM 943 C CA . LEU A 1 118 ? 5.318 -2.896 -16.609 1.00 88.25 118 LEU A CA 1
ATOM 944 C C . LEU A 1 118 ? 5.545 -3.066 -15.103 1.00 88.25 118 LEU A C 1
ATOM 946 O O . LEU A 1 118 ? 6.687 -3.227 -14.685 1.00 88.25 118 LEU A O 1
ATOM 950 N N . VAL A 1 119 ? 4.474 -3.108 -14.306 1.00 86.12 119 VAL A N 1
ATOM 951 C CA . VAL A 1 119 ? 4.574 -3.308 -12.853 1.00 86.12 119 VAL A CA 1
ATOM 952 C C . VAL A 1 119 ? 5.196 -4.664 -12.527 1.00 86.12 119 VAL A C 1
ATOM 954 O O . VAL A 1 119 ? 6.081 -4.723 -11.682 1.00 86.12 119 VAL A O 1
ATOM 957 N N . ARG A 1 120 ? 4.819 -5.739 -13.233 1.00 86.56 120 ARG A N 1
ATOM 958 C CA . ARG A 1 120 ? 5.452 -7.060 -13.083 1.00 86.56 120 ARG A CA 1
ATOM 959 C C . ARG A 1 120 ? 6.949 -6.999 -13.375 1.00 86.56 120 ARG A C 1
ATOM 961 O O . ARG A 1 120 ? 7.737 -7.501 -12.587 1.00 86.56 120 ARG A O 1
ATOM 968 N N . ASN A 1 121 ? 7.345 -6.345 -14.464 1.00 83.12 121 ASN A N 1
ATOM 969 C CA . ASN A 1 121 ? 8.755 -6.187 -14.810 1.00 83.12 121 ASN A CA 1
ATOM 970 C C . ASN A 1 121 ? 9.516 -5.373 -13.756 1.00 83.12 121 ASN A C 1
ATOM 972 O O . ASN A 1 121 ? 10.660 -5.693 -13.476 1.00 83.12 121 ASN A O 1
ATOM 976 N N . MET A 1 122 ? 8.894 -4.356 -13.154 1.00 79.00 122 MET A N 1
ATOM 977 C CA . MET A 1 122 ? 9.476 -3.602 -12.034 1.00 79.00 122 MET A CA 1
ATOM 978 C C . MET A 1 122 ? 9.550 -4.441 -10.744 1.00 79.00 122 MET A C 1
ATOM 980 O O . MET A 1 122 ? 10.491 -4.285 -9.976 1.00 79.00 122 MET A O 1
ATOM 984 N N . LEU A 1 123 ? 8.577 -5.341 -10.557 1.00 76.12 123 LEU A N 1
ATOM 985 C CA . LEU A 1 123 ? 8.533 -6.493 -9.645 1.00 76.12 123 LEU A CA 1
ATOM 986 C C . LEU A 1 123 ? 9.822 -7.321 -9.643 1.00 76.12 123 LEU A C 1
ATOM 988 O O . LEU A 1 123 ? 10.564 -7.454 -8.668 1.00 76.12 123 LEU A O 1
ATOM 992 N N . THR A 1 124 ? 10.029 -7.908 -10.817 1.00 72.06 124 THR A N 1
ATOM 993 C CA . THR A 1 124 ? 11.027 -8.936 -11.115 1.00 72.06 124 THR A CA 1
ATOM 994 C C . THR A 1 124 ? 12.394 -8.351 -11.463 1.00 72.06 124 THR A C 1
ATOM 996 O O . THR A 1 124 ? 13.390 -9.075 -11.476 1.00 72.06 124 THR A O 1
ATOM 999 N N . ALA A 1 125 ? 12.467 -7.050 -11.766 1.00 63.75 125 ALA A N 1
ATOM 1000 C CA . ALA A 1 125 ? 13.724 -6.327 -11.880 1.00 63.75 125 ALA A CA 1
ATOM 1001 C C . ALA A 1 125 ? 14.389 -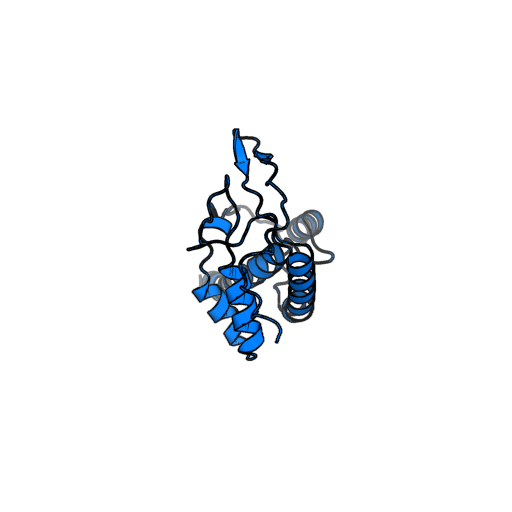6.329 -10.499 1.00 63.75 125 ALA A C 1
ATOM 1003 O O . ALA A 1 125 ? 14.095 -5.495 -9.644 1.00 63.75 125 ALA A O 1
ATOM 1004 N N . GLY A 1 126 ? 15.227 -7.342 -10.280 1.00 51.09 126 GLY A N 1
ATOM 1005 C CA . GLY A 1 126 ? 15.928 -7.579 -9.030 1.00 51.09 126 GLY A CA 1
ATOM 1006 C C . GLY A 1 126 ? 16.820 -6.423 -8.606 1.00 51.09 126 GLY A C 1
ATOM 1007 O O . GLY A 1 126 ? 16.982 -5.413 -9.294 1.0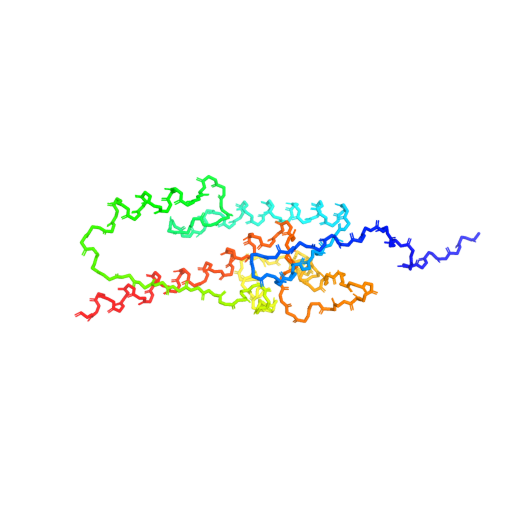0 51.09 126 GLY A O 1
ATOM 1008 N N . TYR A 1 127 ? 17.419 -6.587 -7.436 1.00 47.06 127 TYR A N 1
ATOM 1009 C CA . TYR A 1 127 ? 18.415 -5.665 -6.920 1.00 47.06 127 TYR A CA 1
ATOM 1010 C C . TYR A 1 127 ? 19.819 -6.224 -7.195 1.00 47.06 127 TYR A C 1
ATOM 1012 O O . TYR A 1 127 ? 20.026 -7.434 -7.268 1.00 47.06 127 TYR A O 1
ATOM 1020 N N . LEU A 1 128 ? 20.786 -5.331 -7.398 1.00 35.69 128 LEU A N 1
ATOM 1021 C CA . LEU A 1 128 ? 22.192 -5.703 -7.531 1.00 35.69 128 LEU A CA 1
ATOM 1022 C C . LEU A 1 128 ? 22.781 -5.877 -6.122 1.00 35.69 128 LEU A C 1
ATOM 1024 O O . LEU A 1 128 ? 22.699 -4.947 -5.319 1.00 35.69 128 LEU A O 1
ATOM 1028 N N . GLU A 1 129 ? 23.369 -7.037 -5.830 1.00 34.91 129 GLU A N 1
ATOM 1029 C CA . GLU A 1 129 ? 24.022 -7.348 -4.550 1.00 34.91 129 GLU A CA 1
ATOM 1030 C C . GLU A 1 129 ? 25.451 -7.816 -4.837 1.00 34.91 129 GLU A C 1
ATOM 1032 O O . GLU A 1 129 ? 25.640 -8.759 -5.602 1.00 34.91 129 GLU A O 1
ATOM 1037 N N . ASP A 1 130 ? 26.462 -7.123 -4.302 1.00 30.58 130 ASP A N 1
AT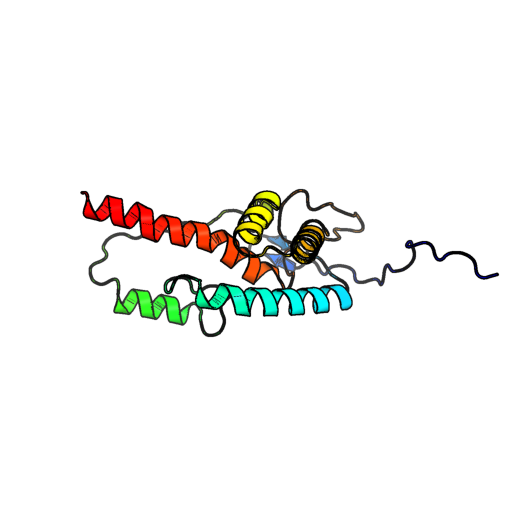OM 1038 C CA . ASP A 1 130 ? 27.882 -7.509 -4.386 1.00 30.58 130 ASP A CA 1
ATOM 1039 C C . ASP A 1 130 ? 28.360 -7.999 -5.766 1.00 30.58 130 ASP A C 1
ATOM 1041 O O . ASP A 1 130 ? 29.047 -9.011 -5.893 1.00 30.58 130 ASP A O 1
ATOM 1045 N N . TRP A 1 131 ? 28.004 -7.267 -6.829 1.00 29.88 131 TRP A N 1
ATOM 1046 C CA . TRP A 1 131 ? 28.366 -7.588 -8.224 1.00 29.88 131 TRP A CA 1
ATOM 1047 C C . TRP A 1 131 ? 27.763 -8.888 -8.775 1.00 29.88 131 TRP A C 1
ATOM 1049 O O . TRP A 1 131 ? 28.094 -9.303 -9.888 1.00 29.88 131 TRP A O 1
ATOM 1059 N N . THR A 1 132 ? 26.826 -9.488 -8.046 1.00 26.81 132 THR A N 1
ATOM 1060 C CA . THR A 1 132 ? 26.006 -10.614 -8.487 1.00 26.81 132 THR A CA 1
ATOM 1061 C C . THR A 1 132 ? 24.584 -10.149 -8.789 1.00 26.81 132 THR A C 1
ATOM 1063 O O . THR A 1 132 ? 23.964 -9.389 -8.043 1.00 26.81 132 THR A O 1
ATOM 1066 N N . TRP A 1 133 ? 24.073 -10.553 -9.953 1.00 32.84 133 TRP A N 1
ATOM 1067 C CA . TRP A 1 133 ? 22.686 -10.297 -10.322 1.00 32.84 133 TRP A CA 1
ATOM 1068 C C . TRP A 1 133 ? 21.799 -11.302 -9.589 1.00 32.84 133 TRP A C 1
ATOM 1070 O O . TRP A 1 133 ? 21.825 -12.489 -9.915 1.00 32.84 133 TRP A O 1
ATOM 1080 N N . ASN A 1 134 ? 21.024 -10.829 -8.612 1.00 37.00 134 ASN A N 1
ATOM 1081 C CA . ASN A 1 134 ? 20.046 -11.650 -7.909 1.00 37.00 134 ASN A CA 1
ATOM 1082 C C . ASN A 1 134 ? 18.662 -11.399 -8.515 1.00 37.00 134 ASN A C 1
ATOM 1084 O O . ASN A 1 134 ? 18.124 -10.293 -8.446 1.00 37.00 134 ASN A O 1
ATOM 1088 N N . ALA A 1 135 ? 18.079 -12.430 -9.131 1.00 39.03 135 ALA A N 1
ATOM 1089 C CA . ALA A 1 135 ? 16.674 -12.395 -9.519 1.00 39.03 135 ALA A CA 1
ATOM 1090 C C . ALA A 1 135 ? 15.819 -12.262 -8.251 1.00 39.03 135 ALA A C 1
ATOM 1092 O O . ALA A 1 135 ? 15.941 -13.089 -7.345 1.00 39.03 135 ALA A O 1
ATOM 1093 N N . THR A 1 136 ? 14.925 -11.273 -8.180 1.00 46.31 136 THR A N 1
ATOM 1094 C CA . THR A 1 136 ? 13.872 -11.268 -7.157 1.00 46.31 136 THR A CA 1
ATOM 1095 C C . THR A 1 136 ? 12.855 -12.350 -7.512 1.00 46.31 136 THR A C 1
ATOM 1097 O O . THR A 1 136 ? 11.913 -12.118 -8.264 1.00 46.31 136 THR A O 1
ATOM 1100 N N . LEU A 1 137 ? 13.079 -13.562 -6.995 1.00 35.72 137 LEU A N 1
ATOM 1101 C CA . LEU A 1 137 ? 12.101 -14.658 -7.020 1.00 35.72 137 LEU A CA 1
ATOM 1102 C C . LEU A 1 137 ? 10.880 -14.337 -6.136 1.00 35.72 137 LEU A C 1
ATOM 1104 O O . LEU A 1 137 ? 9.782 -14.804 -6.417 1.00 35.72 137 LEU A O 1
ATOM 1108 N N . SER A 1 138 ? 11.070 -13.504 -5.109 1.00 40.66 138 SER A N 1
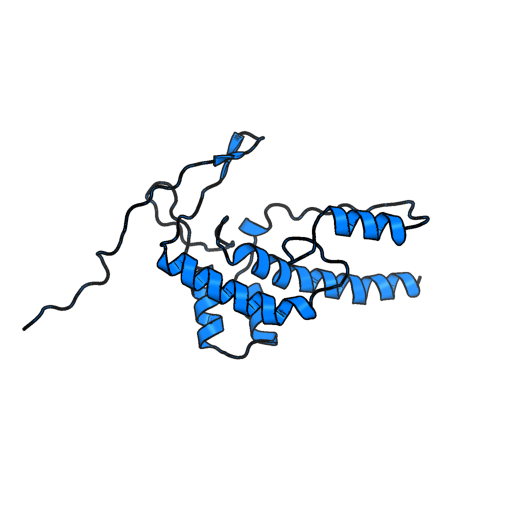ATOM 1109 C CA . SER A 1 138 ? 10.033 -12.878 -4.286 1.00 40.66 138 SER A CA 1
ATOM 1110 C C . SER A 1 138 ? 10.547 -11.542 -3.743 1.00 40.66 138 SER A C 1
ATOM 1112 O O . SER A 1 138 ? 11.756 -11.299 -3.700 1.00 40.66 138 SER A O 1
ATOM 1114 N N . GLY A 1 139 ? 9.630 -10.666 -3.334 1.00 45.00 139 GLY A N 1
ATOM 1115 C CA . GLY A 1 139 ? 9.964 -9.426 -2.641 1.00 45.00 139 GLY A CA 1
ATOM 1116 C C . GLY A 1 139 ? 9.965 -8.156 -3.496 1.00 45.00 139 GLY A C 1
ATOM 1117 O O . GLY A 1 139 ? 10.181 -8.205 -4.704 1.00 45.00 139 GLY A O 1
ATOM 1118 N N . VAL A 1 140 ? 9.707 -6.997 -2.882 1.00 50.59 140 VAL A N 1
ATOM 1119 C CA . VAL A 1 140 ? 9.804 -5.686 -3.560 1.00 50.59 140 VAL A CA 1
ATOM 1120 C C . VAL A 1 140 ? 11.180 -5.090 -3.264 1.00 50.59 140 VAL A C 1
ATOM 1122 O O . VAL A 1 140 ? 11.549 -5.050 -2.087 1.00 50.59 140 VAL A O 1
ATOM 1125 N N . PRO A 1 141 ? 11.935 -4.581 -4.261 1.00 52.66 141 PRO A N 1
ATOM 1126 C CA . PRO A 1 141 ? 13.235 -3.966 -4.010 1.00 52.66 141 PRO A CA 1
ATOM 1127 C C . PRO A 1 141 ? 13.127 -2.890 -2.919 1.00 52.66 141 PRO A C 1
ATOM 1129 O O . PRO A 1 141 ? 12.383 -1.907 -3.043 1.00 52.66 141 PRO A O 1
ATOM 1132 N N . GLN A 1 142 ? 13.850 -3.102 -1.816 1.00 48.62 142 GLN A N 1
ATOM 1133 C CA . GLN A 1 142 ? 13.821 -2.221 -0.653 1.00 48.62 142 GLN A CA 1
ATOM 1134 C C . GLN A 1 142 ? 14.435 -0.868 -1.041 1.00 48.62 142 GLN A C 1
ATOM 1136 O O . GLN A 1 142 ? 15.619 -0.777 -1.357 1.00 48.62 142 GLN A O 1
ATOM 1141 N N . GLY A 1 143 ? 13.613 0.186 -1.055 1.00 51.59 143 GLY A N 1
ATOM 1142 C CA . GLY A 1 143 ? 14.010 1.525 -1.516 1.00 51.59 143 GLY A CA 1
ATOM 1143 C C . GLY A 1 143 ? 13.526 1.901 -2.921 1.00 51.59 143 GLY A C 1
ATOM 1144 O O . GLY A 1 143 ? 13.819 3.001 -3.387 1.00 51.59 143 GLY A O 1
ATOM 1145 N N . GLY A 1 144 ? 12.753 1.038 -3.591 1.00 64.00 144 GLY A N 1
ATOM 1146 C CA . GLY A 1 144 ? 12.035 1.410 -4.808 1.00 64.00 144 GLY A CA 1
ATOM 1147 C C . GLY A 1 144 ? 10.941 2.440 -4.514 1.00 64.00 144 GLY A C 1
ATOM 1148 O O . GLY A 1 144 ? 10.139 2.253 -3.602 1.00 64.00 144 GLY A O 1
ATOM 1149 N N . VAL A 1 145 ? 10.873 3.502 -5.318 1.00 71.62 145 VAL A N 1
ATOM 1150 C CA . VAL A 1 145 ? 9.905 4.610 -5.178 1.00 71.62 145 VAL A CA 1
ATOM 1151 C C . VAL A 1 145 ? 8.448 4.114 -5.132 1.00 71.62 145 VAL A C 1
ATOM 1153 O O . VAL A 1 145 ? 7.614 4.686 -4.442 1.00 71.62 145 VAL A O 1
ATOM 1156 N N . VAL A 1 146 ? 8.152 2.996 -5.798 1.00 79.69 146 VAL A N 1
ATOM 1157 C CA . VAL A 1 146 ? 6.804 2.400 -5.891 1.00 79.69 146 VAL A CA 1
ATOM 1158 C C . VAL A 1 146 ? 6.478 1.459 -4.724 1.00 79.69 146 VAL A C 1
ATOM 1160 O O . VAL A 1 146 ? 5.323 1.118 -4.494 1.00 79.69 146 VAL A O 1
ATOM 1163 N N . SER A 1 147 ? 7.484 1.027 -3.964 1.00 77.94 147 SER A N 1
ATOM 1164 C CA . SER A 1 147 ? 7.323 0.023 -2.907 1.00 77.94 147 SER A CA 1
ATOM 1165 C C . SER A 1 147 ? 6.287 0.410 -1.834 1.00 77.94 147 SER A C 1
ATOM 1167 O O . SER A 1 147 ? 5.436 -0.426 -1.510 1.00 77.94 147 SER A O 1
ATOM 1169 N N . PRO A 1 148 ? 6.247 1.666 -1.339 1.00 81.19 148 PRO A N 1
ATOM 1170 C CA . PRO A 1 148 ? 5.265 2.065 -0.332 1.00 81.19 148 PRO A CA 1
ATOM 1171 C C . PRO A 1 148 ? 3.812 1.963 -0.816 1.00 81.19 148 PRO A C 1
ATOM 1173 O O . PRO A 1 148 ? 2.972 1.399 -0.117 1.00 81.19 148 PRO A O 1
ATOM 1176 N N . VAL A 1 149 ? 3.511 2.432 -2.035 1.00 85.69 149 VAL A N 1
ATOM 1177 C CA . VAL A 1 149 ? 2.140 2.377 -2.571 1.00 85.69 149 VAL A CA 1
ATOM 1178 C C . VAL A 1 149 ? 1.706 0.938 -2.853 1.00 85.69 149 VAL A C 1
ATOM 1180 O O . VAL A 1 149 ? 0.577 0.570 -2.543 1.00 85.69 149 VAL A O 1
ATOM 1183 N N . LEU A 1 150 ? 2.604 0.090 -3.364 1.00 86.31 150 LEU A N 1
ATOM 1184 C CA . LEU A 1 150 ? 2.299 -1.323 -3.614 1.00 86.31 150 LEU A CA 1
ATOM 1185 C C . LEU A 1 150 ? 2.016 -2.081 -2.312 1.00 86.31 150 LEU A C 1
ATOM 1187 O O . LEU A 1 150 ? 1.104 -2.902 -2.270 1.00 86.31 150 LEU A O 1
ATOM 1191 N N . SER A 1 151 ? 2.751 -1.759 -1.245 1.00 85.62 151 SER A N 1
ATOM 1192 C CA . SER A 1 151 ? 2.530 -2.323 0.091 1.00 85.62 151 SER A CA 1
ATOM 1193 C C . SER A 1 151 ? 1.142 -1.976 0.617 1.00 85.62 151 SER A C 1
ATOM 1195 O O . SER A 1 151 ? 0.423 -2.857 1.079 1.00 85.62 151 SER A O 1
ATOM 1197 N N . ASN A 1 152 ? 0.737 -0.711 0.481 1.00 88.88 152 ASN A N 1
ATOM 1198 C CA . ASN A 1 152 ? -0.590 -0.262 0.893 1.00 88.88 152 ASN A CA 1
ATOM 1199 C C . ASN A 1 152 ? -1.700 -0.937 0.080 1.00 88.88 152 ASN A C 1
ATOM 1201 O O . ASN A 1 152 ? -2.690 -1.363 0.660 1.00 88.88 152 ASN A O 1
ATOM 1205 N N . ILE A 1 153 ? -1.532 -1.107 -1.238 1.00 90.00 153 ILE A N 1
ATOM 1206 C CA . ILE A 1 153 ? -2.503 -1.835 -2.077 1.00 90.00 153 ILE A CA 1
ATOM 1207 C C . ILE A 1 153 ? -2.646 -3.292 -1.628 1.00 90.00 153 ILE A C 1
ATOM 1209 O O . ILE A 1 153 ? -3.759 -3.813 -1.574 1.00 90.00 153 ILE A O 1
ATOM 1213 N N . TYR A 1 154 ? -1.533 -3.943 -1.297 1.00 88.44 154 TYR A N 1
ATOM 1214 C CA . TYR A 1 154 ? -1.539 -5.322 -0.827 1.00 88.44 154 TYR A CA 1
ATOM 1215 C C . TYR A 1 154 ? -2.238 -5.448 0.534 1.00 88.44 154 TYR A C 1
ATOM 1217 O O . TYR A 1 154 ? -3.153 -6.253 0.697 1.00 88.44 154 TYR A O 1
ATOM 1225 N N . LEU A 1 155 ? -1.848 -4.612 1.502 1.00 88.75 155 LEU A N 1
ATOM 1226 C CA . LEU A 1 155 ? -2.402 -4.621 2.858 1.00 88.75 155 LEU A CA 1
ATOM 1227 C C . LEU A 1 155 ? -3.841 -4.118 2.918 1.00 88.75 155 LEU A C 1
ATOM 1229 O O . LEU A 1 155 ? -4.590 -4.534 3.792 1.00 88.75 155 LEU A O 1
ATOM 1233 N N . HIS A 1 156 ? -4.281 -3.326 1.946 1.00 90.75 156 HIS A N 1
ATOM 1234 C CA . HIS A 1 156 ? -5.675 -2.920 1.862 1.00 90.75 156 HIS A CA 1
ATOM 1235 C C . HIS A 1 156 ? -6.631 -4.120 1.746 1.00 90.75 156 HIS A C 1
ATOM 1237 O O . HIS A 1 156 ? -7.751 -4.057 2.240 1.00 90.75 156 HIS A O 1
ATOM 1243 N N . LYS A 1 157 ? -6.191 -5.250 1.170 1.00 89.38 157 LYS A N 1
ATOM 1244 C CA . LYS A 1 157 ? -6.981 -6.493 1.187 1.00 89.38 157 LYS A CA 1
ATOM 1245 C C . LYS A 1 157 ? -7.133 -7.096 2.576 1.00 89.38 157 LYS A C 1
ATOM 1247 O O . LYS A 1 157 ? -8.171 -7.688 2.863 1.00 89.38 157 LYS A O 1
ATOM 1252 N N . LEU A 1 158 ? -6.130 -6.927 3.431 1.00 87.06 158 LEU A N 1
ATOM 1253 C CA . LEU A 1 158 ? -6.235 -7.286 4.838 1.00 87.06 158 LEU A CA 1
ATOM 1254 C C . LEU A 1 158 ? -7.180 -6.324 5.571 1.00 87.06 158 LEU A C 1
ATOM 1256 O O . LEU A 1 158 ? -8.028 -6.797 6.320 1.00 87.06 158 LEU A O 1
ATOM 1260 N N . ASP A 1 159 ? -7.090 -5.017 5.305 1.00 88.44 159 ASP A N 1
ATOM 1261 C CA . ASP A 1 159 ? -7.995 -4.014 5.886 1.00 88.44 159 ASP A CA 1
ATOM 1262 C C . ASP A 1 159 ? -9.464 -4.325 5.539 1.00 88.44 159 ASP A C 1
ATOM 1264 O O . ASP A 1 159 ? -10.301 -4.424 6.435 1.00 88.44 159 ASP A O 1
ATOM 1268 N N . GLU A 1 160 ? -9.770 -4.566 4.255 1.00 88.50 160 GLU A N 1
ATOM 1269 C CA . GLU A 1 160 ? -11.115 -4.953 3.795 1.00 88.50 160 GLU A CA 1
ATOM 1270 C C . GLU A 1 160 ? -11.605 -6.232 4.498 1.00 88.50 160 GLU A C 1
ATOM 1272 O O . GLU A 1 160 ? -12.769 -6.326 4.891 1.00 88.50 160 GLU A O 1
ATOM 1277 N N . PHE A 1 161 ? -10.730 -7.226 4.676 1.00 87.25 161 PHE A N 1
ATOM 1278 C CA . PHE A 1 161 ? -11.072 -8.471 5.365 1.00 87.25 161 PHE A CA 1
ATOM 1279 C C . PHE A 1 161 ? -11.387 -8.243 6.849 1.00 87.25 161 PHE A C 1
ATOM 1281 O O . PHE A 1 161 ? -12.377 -8.769 7.354 1.00 87.25 161 PHE A O 1
ATOM 1288 N N . VAL A 1 162 ? -10.577 -7.445 7.546 1.00 86.19 162 VAL A N 1
ATOM 1289 C CA . VAL A 1 162 ? -10.775 -7.114 8.965 1.00 86.19 162 VAL A CA 1
ATOM 1290 C C . VAL A 1 162 ? -12.087 -6.355 9.164 1.00 86.19 162 VAL A C 1
ATOM 1292 O O . VAL A 1 162 ? -12.882 -6.736 10.020 1.00 86.19 162 VAL A O 1
ATOM 1295 N N . GLU A 1 163 ? -12.348 -5.332 8.352 1.00 84.44 163 GLU A N 1
ATOM 1296 C CA . GLU A 1 163 ? -13.555 -4.504 8.465 1.00 84.44 163 GLU A CA 1
ATOM 1297 C C . GLU A 1 163 ? -14.835 -5.283 8.136 1.00 84.44 163 GLU A C 1
ATOM 1299 O O . GLU A 1 163 ? -15.868 -5.060 8.755 1.00 84.44 163 GLU A O 1
ATOM 1304 N N . THR A 1 164 ? -14.787 -6.227 7.194 1.00 84.19 164 THR A N 1
ATOM 1305 C CA . THR A 1 164 ? -15.986 -6.981 6.792 1.00 84.19 164 THR A CA 1
ATOM 1306 C C . THR A 1 164 ? -16.238 -8.216 7.648 1.00 84.19 164 THR A C 1
ATOM 1308 O O . THR A 1 164 ? -17.374 -8.478 8.040 1.00 84.19 164 THR A O 1
ATOM 1311 N N . VAL A 1 165 ? -15.198 -9.003 7.926 1.00 77.06 165 VAL A N 1
ATOM 1312 C CA . VAL A 1 165 ? -15.350 -10.320 8.548 1.00 77.06 165 VAL A CA 1
ATOM 1313 C C . VAL A 1 165 ? -15.325 -10.208 10.066 1.00 77.06 165 VAL A C 1
ATOM 1315 O O . VAL A 1 165 ? -16.212 -10.747 10.722 1.00 77.06 165 VAL A O 1
ATOM 1318 N N . LEU A 1 166 ? -14.360 -9.492 10.651 1.00 69.00 166 LEU A N 1
ATOM 1319 C CA . LEU A 1 166 ? -14.239 -9.438 12.113 1.00 69.00 166 LEU A CA 1
ATOM 1320 C C . LEU A 1 166 ? -15.351 -8.611 12.764 1.00 69.00 166 LEU A C 1
ATOM 1322 O O . LEU A 1 166 ? -15.817 -8.984 13.840 1.00 69.00 166 LEU A O 1
ATOM 1326 N N . GLU A 1 167 ? -15.827 -7.546 12.112 1.00 66.88 167 GLU A N 1
ATOM 1327 C CA . GLU A 1 167 ? -16.978 -6.784 12.617 1.00 66.88 167 GLU A CA 1
ATOM 1328 C C . GLU A 1 167 ? -18.275 -7.612 12.563 1.00 66.88 167 GLU A C 1
ATOM 1330 O O . GLU A 1 167 ? -19.090 -7.546 13.481 1.00 66.88 167 GLU A O 1
ATOM 1335 N N . ALA A 1 168 ? -18.443 -8.472 11.552 1.00 69.50 168 ALA A N 1
ATOM 1336 C CA . ALA A 1 168 ? -19.581 -9.388 11.496 1.00 69.50 168 ALA A CA 1
ATOM 1337 C C . ALA A 1 168 ? -19.540 -10.437 12.624 1.00 69.50 168 ALA A C 1
ATOM 1339 O O . ALA A 1 168 ? -20.570 -10.731 13.230 1.00 69.50 168 ALA A O 1
ATOM 1340 N N . TYR A 1 169 ? -18.358 -10.976 12.947 1.00 61.91 169 TYR A N 1
ATOM 1341 C CA . TYR A 1 169 ? -18.198 -11.927 14.055 1.00 61.91 169 TYR A CA 1
ATOM 1342 C C . TYR A 1 169 ? -18.371 -11.280 15.434 1.00 61.91 169 TYR A C 1
ATOM 1344 O O . TYR A 1 169 ? -18.888 -11.932 16.337 1.00 61.91 169 TYR A O 1
ATOM 1352 N N . SER A 1 170 ? -17.967 -10.019 15.615 1.00 59.72 170 SER A N 1
ATOM 1353 C CA . SER A 1 170 ? -18.133 -9.325 16.898 1.00 59.72 170 SER A CA 1
ATOM 1354 C C . SER A 1 170 ? -19.577 -8.909 17.177 1.00 59.72 170 SER A C 1
ATOM 1356 O O . SER A 1 170 ? -19.953 -8.831 18.338 1.00 59.72 170 SER A O 1
ATOM 1358 N N . GLN A 1 171 ? -20.388 -8.671 16.141 1.00 58.09 171 GLN A N 1
ATOM 1359 C CA . GLN A 1 171 ? -21.819 -8.376 16.290 1.00 58.09 171 GLN A CA 1
ATOM 1360 C C . GLN A 1 171 ? -22.694 -9.629 16.439 1.00 58.09 171 GLN A C 1
ATOM 1362 O O . GLN A 1 171 ? -23.825 -9.530 16.911 1.00 58.09 171 GLN A O 1
ATOM 1367 N N . ALA A 1 172 ? -22.204 -10.792 16.001 1.00 53.88 172 ALA A N 1
ATOM 1368 C CA . ALA A 1 172 ? -22.918 -12.064 16.104 1.00 53.88 172 ALA A CA 1
ATOM 1369 C C . ALA A 1 172 ? -22.730 -12.778 17.459 1.00 53.88 172 ALA A C 1
ATOM 1371 O O . ALA A 1 172 ? -23.511 -13.679 17.772 1.00 53.88 172 ALA A O 1
ATOM 1372 N N . CYS A 1 173 ? -21.710 -12.395 18.232 1.00 41.12 173 CYS A N 1
ATOM 1373 C CA . CYS A 1 173 ? -21.438 -12.866 19.595 1.00 41.12 173 CYS A CA 1
ATOM 1374 C C . CYS A 1 173 ? -22.017 -11.904 20.638 1.00 41.12 173 CYS A C 1
ATOM 1376 O O . CYS A 1 173 ? -22.471 -12.406 21.691 1.00 41.12 173 CYS A O 1
#

pLDDT: mean 70.84, std 21.1, range [25.64, 93.62]

Radius of gyration: 19.87 Å; chains: 1; bounding box: 51×28×71 Å

Sequence (173 aa):
RIPPLSMHQLSHHVGSPDIPKKNGKMRPLGLSTWSDKLVGEVVRLLLEAFYEPQFSGRSHGYRPGRGCHSALREVEATWKGTTWFIESDLADFFGSFDHDIMITILSGKIHDNRFLRLVRNMLTAGYLEDWTWNATLSGVPQGGVVSPVLSNIYLHKLDEFVETVLEAYSQAC

Secondary structure (DSSP, 8-state):
-PPP--S-------PPP-EEPTTS-EE------HHHHHHHHHHHHHHHHHHTTTS-TT--TT-TT--HHHHHHHHHHH-TT---------TTTTTS--HHHHHHHHHTT---HHHHHHHHHHHH---EETTEE---SSS--TT-TTHHHHHHHHHHHHHHHIIIIIHHHHHH-